Protein AF-A0A5Z8HUY5-F1 (afdb_monomer)

Foldseek 3Di:
DDDLVVLQVLCVQLPHDRDDPVLVVVVVVCVVVVDDSLVSNLVVCVVVVVVSSNVSSVVVVD

Sequence (62 aa):
MMTFKSIDTVLLFVAADKLSQREWDWIKLMKPMAPPLVMVVSAILEHRHDTAALTRLQGIGR

Secondary structure (DSSP, 8-state):
---HHHHHHHHHHTTPPPPPHHHHHHHHHHGGG---HHHHHHHHHHHTT-HHHHHHHHHTT-

Radius of gyration: 10.82 Å; Cα contacts (8 Å, |Δi|>4): 42; chains: 1; bounding box: 20×18×28 Å

Mean predicted aligned error: 3.61 Å

Organism: Salmonella enterica (NCBI:txid28901)

Solvent-accessible surface area (backbone atoms only — not comparable to full-atom values): 3736 Å² total; per-residue (Å²): 129,96,42,74,67,57,53,34,51,53,29,51,74,34,73,40,74,70,77,49,70,68,60,49,58,53,50,59,74,45,50,90,71,64,66,58,66,68,59,54,53,45,53,52,28,60,75,67,66,37,61,68,32,46,53,45,54,61,57,74,78,112

pLDDT: mean 89.35, std 7.75, range [53.72, 95.38]

Structure (mmCIF, N/CA/C/O backbone):
data_AF-A0A5Z8HUY5-F1
#
_entry.id   AF-A0A5Z8HUY5-F1
#
loop_
_atom_site.group_PDB
_atom_site.id
_atom_site.type_symbol
_atom_site.label_atom_id
_atom_site.label_alt_id
_atom_site.label_comp_id
_atom_site.label_asym_id
_atom_site.label_entity_id
_atom_site.label_seq_id
_atom_site.pdbx_PDB_ins_code
_atom_site.Cartn_x
_atom_site.Cartn_y
_atom_site.Cartn_z
_atom_site.occupancy
_atom_site.B_iso_or_equiv
_atom_site.auth_seq_id
_atom_site.auth_comp_id
_atom_site.auth_asym_id
_atom_site.auth_atom_id
_atom_site.pdbx_PDB_model_num
ATOM 1 N N . MET A 1 1 ? -10.721 -7.964 5.256 1.00 65.31 1 MET A N 1
ATOM 2 C CA . MET A 1 1 ? -10.244 -7.112 6.370 1.00 65.31 1 MET A CA 1
ATOM 3 C C . MET A 1 1 ? -8.901 -6.511 5.990 1.00 65.31 1 MET A C 1
ATOM 5 O O . MET A 1 1 ? -8.055 -7.243 5.493 1.00 65.31 1 MET A O 1
ATOM 9 N N . MET A 1 2 ? -8.722 -5.203 6.177 1.00 81.06 2 MET A N 1
ATOM 10 C CA . MET A 1 2 ? -7.498 -4.490 5.806 1.00 81.06 2 MET A CA 1
ATOM 11 C C . MET A 1 2 ? -6.359 -4.821 6.785 1.00 81.06 2 MET A C 1
ATOM 13 O O . MET A 1 2 ? -6.342 -4.363 7.925 1.00 81.06 2 MET A O 1
ATOM 17 N N . THR A 1 3 ? -5.434 -5.673 6.349 1.00 85.50 3 THR A N 1
ATOM 18 C CA . THR A 1 3 ? -4.284 -6.165 7.125 1.00 85.50 3 THR A CA 1
ATOM 19 C C . THR A 1 3 ? -2.980 -5.933 6.364 1.00 85.50 3 THR A C 1
ATOM 21 O O . THR A 1 3 ? -2.992 -5.903 5.132 1.00 85.50 3 THR A O 1
ATOM 24 N N . PHE A 1 4 ? -1.854 -5.843 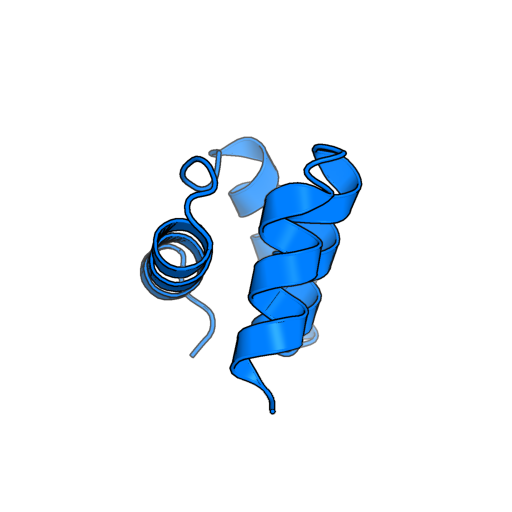7.081 1.00 86.38 4 PHE A N 1
ATOM 25 C CA . PHE A 1 4 ? -0.512 -5.753 6.485 1.00 86.38 4 PHE A CA 1
ATOM 26 C C . PHE A 1 4 ? -0.317 -6.811 5.388 1.00 86.38 4 PHE A C 1
ATOM 28 O O . 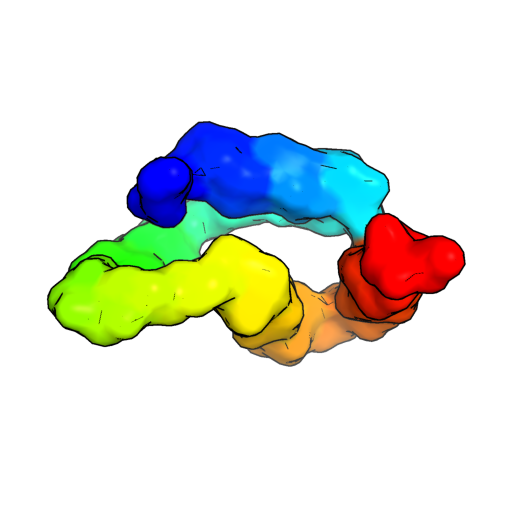PHE A 1 4 ? 0.006 -6.492 4.249 1.00 86.38 4 PHE A O 1
ATOM 35 N N . LYS A 1 5 ? -0.684 -8.062 5.698 1.00 89.31 5 LYS A N 1
ATOM 36 C CA . LYS A 1 5 ? -0.602 -9.199 4.774 1.00 89.31 5 LYS A CA 1
ATOM 37 C C . LYS A 1 5 ? -1.451 -9.017 3.514 1.00 89.31 5 LYS A C 1
ATOM 39 O O . LYS A 1 5 ? -0.995 -9.345 2.424 1.00 89.31 5 LYS A O 1
ATOM 44 N N . SER A 1 6 ? -2.681 -8.512 3.640 1.00 90.44 6 SER A N 1
ATOM 45 C CA . SER A 1 6 ? -3.539 -8.283 2.468 1.00 90.44 6 SER A CA 1
ATOM 46 C C . SER A 1 6 ? -3.010 -7.173 1.557 1.00 90.44 6 SER A C 1
ATOM 48 O O . SER A 1 6 ? -3.126 -7.300 0.346 1.00 90.44 6 SER A O 1
ATOM 50 N N . ILE A 1 7 ? -2.394 -6.127 2.118 1.00 91.31 7 ILE A N 1
ATOM 51 C CA . ILE A 1 7 ? -1.802 -5.028 1.339 1.00 91.31 7 ILE A CA 1
ATOM 52 C C . ILE A 1 7 ? -0.555 -5.523 0.607 1.00 91.31 7 ILE A C 1
ATOM 54 O O . ILE A 1 7 ? -0.462 -5.359 -0.605 1.00 91.31 7 ILE A O 1
ATOM 58 N N . ASP A 1 8 ? 0.335 -6.223 1.314 1.00 92.81 8 ASP A N 1
ATOM 59 C CA . ASP A 1 8 ? 1.519 -6.858 0.723 1.00 92.81 8 ASP A CA 1
ATOM 60 C C . ASP A 1 8 ? 1.166 -7.810 -0.417 1.00 92.81 8 ASP A C 1
ATOM 62 O O . ASP A 1 8 ? 1.854 -7.854 -1.431 1.00 92.81 8 ASP A O 1
ATOM 66 N N . THR A 1 9 ? 0.080 -8.568 -0.263 1.00 92.94 9 THR A N 1
ATOM 67 C CA . THR A 1 9 ? -0.374 -9.497 -1.301 1.00 92.94 9 THR A CA 1
ATOM 68 C C . THR A 1 9 ? -0.757 -8.745 -2.575 1.00 92.94 9 THR A C 1
ATOM 70 O O . THR A 1 9 ? -0.359 -9.151 -3.661 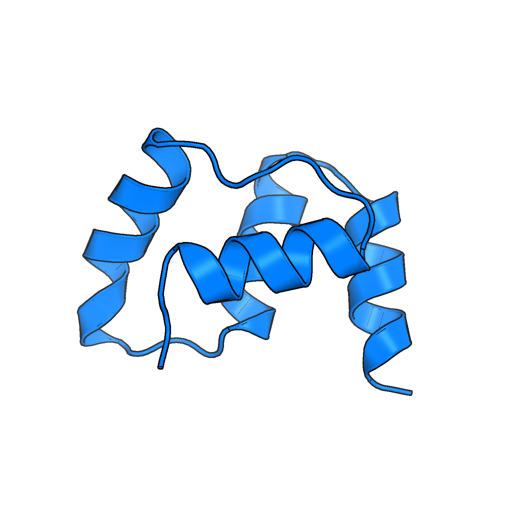1.00 92.94 9 THR A O 1
ATOM 73 N N . VAL A 1 10 ? -1.491 -7.632 -2.463 1.00 92.19 10 VAL A N 1
ATOM 74 C CA . VAL A 1 10 ? -1.876 -6.832 -3.637 1.00 92.19 10 VAL A CA 1
ATOM 75 C C . VAL A 1 10 ? -0.666 -6.126 -4.250 1.00 92.19 10 VAL A C 1
ATOM 77 O O . VAL A 1 10 ? -0.537 -6.133 -5.470 1.00 92.19 10 VAL A O 1
ATOM 80 N N . LEU A 1 11 ? 0.247 -5.584 -3.435 1.00 93.62 11 LEU A N 1
ATOM 81 C CA . LEU A 1 11 ? 1.506 -4.999 -3.918 1.00 93.62 11 LEU A CA 1
ATOM 82 C C . LEU A 1 11 ? 2.334 -6.027 -4.703 1.00 93.62 11 LEU A C 1
ATOM 84 O O . LEU A 1 11 ? 2.819 -5.729 -5.792 1.00 93.62 11 LEU A O 1
ATOM 88 N N . LEU A 1 12 ? 2.404 -7.268 -4.212 1.00 93.75 12 LEU A N 1
ATOM 89 C CA . LEU A 1 12 ? 3.067 -8.365 -4.912 1.00 93.75 12 LEU A CA 1
ATOM 90 C C . LEU A 1 12 ? 2.400 -8.681 -6.260 1.00 93.75 12 LEU A C 1
ATOM 92 O O . LEU A 1 12 ? 3.104 -8.888 -7.246 1.00 93.75 12 LEU A O 1
ATOM 96 N N . PHE A 1 13 ? 1.063 -8.680 -6.335 1.00 93.31 13 PHE A N 1
ATOM 97 C CA . PHE A 1 13 ? 0.331 -8.922 -7.588 1.00 93.31 13 PHE A CA 1
ATOM 98 C C . PHE A 1 13 ? 0.624 -7.880 -8.672 1.00 93.31 13 PHE A C 1
ATOM 100 O O . PHE A 1 13 ? 0.628 -8.214 -9.855 1.00 93.31 13 PHE A O 1
ATOM 107 N N . VAL A 1 14 ? 0.898 -6.634 -8.286 1.00 94.25 14 VAL A N 1
ATOM 108 C CA . VAL A 1 14 ? 1.275 -5.565 -9.227 1.00 94.25 14 VAL A CA 1
ATOM 109 C C . VAL A 1 14 ? 2.790 -5.447 -9.427 1.00 94.25 14 VAL A C 1
ATOM 111 O O . VAL A 1 14 ? 3.253 -4.560 -10.149 1.00 94.25 14 VAL A O 1
ATOM 114 N N . ALA A 1 15 ? 3.554 -6.378 -8.844 1.00 93.94 15 ALA A N 1
ATOM 115 C CA . ALA A 1 15 ? 5.013 -6.406 -8.824 1.00 93.94 15 ALA A CA 1
ATOM 116 C C . ALA A 1 15 ? 5.633 -5.097 -8.298 1.00 93.94 15 ALA A C 1
ATOM 118 O O . ALA A 1 15 ? 6.620 -4.609 -8.846 1.00 93.94 15 ALA A O 1
ATOM 119 N N . ALA A 1 16 ? 5.032 -4.551 -7.239 1.00 94.25 16 ALA A N 1
ATOM 120 C CA . ALA A 1 16 ? 5.584 -3.469 -6.435 1.00 94.25 16 ALA A CA 1
ATOM 121 C C . ALA A 1 16 ? 6.317 -4.022 -5.206 1.00 94.25 16 ALA A C 1
ATOM 123 O O . ALA A 1 16 ? 6.061 -5.142 -4.750 1.00 94.25 16 ALA A O 1
ATOM 124 N N . ASP A 1 17 ? 7.196 -3.203 -4.630 1.00 94.25 17 ASP A N 1
ATOM 125 C CA . ASP A 1 17 ? 7.853 -3.519 -3.365 1.00 94.25 17 ASP A CA 1
ATOM 126 C C . ASP A 1 17 ? 6.852 -3.725 -2.223 1.00 94.25 17 ASP A C 1
ATOM 128 O O . ASP A 1 17 ? 5.756 -3.152 -2.202 1.00 94.25 17 ASP A O 1
ATOM 132 N N . LYS A 1 18 ? 7.261 -4.508 -1.221 1.00 92.50 18 LYS A N 1
ATOM 133 C CA . LYS A 1 18 ? 6.466 -4.740 -0.007 1.00 92.50 18 LYS A CA 1
ATOM 134 C C . LYS A 1 18 ? 6.150 -3.438 0.723 1.00 92.50 18 LYS A C 1
ATOM 136 O O . LYS A 1 18 ? 6.830 -2.421 0.564 1.00 92.50 18 LYS A O 1
ATOM 141 N N . LEU A 1 19 ? 5.113 -3.470 1.548 1.00 93.00 19 LEU A N 1
ATOM 142 C CA . LEU A 1 19 ? 4.733 -2.345 2.382 1.00 93.00 19 LEU A CA 1
ATOM 143 C C . LEU A 1 19 ? 5.843 -2.037 3.392 1.00 93.00 19 LEU A C 1
ATOM 145 O O . LEU A 1 19 ? 6.310 -2.917 4.118 1.00 93.00 19 LEU A O 1
ATOM 149 N N . SER A 1 20 ? 6.258 -0.776 3.469 1.00 91.56 20 SER A N 1
ATOM 150 C CA . SER A 1 20 ? 7.199 -0.340 4.495 1.00 91.56 20 SER A CA 1
ATOM 151 C C . SER A 1 20 ? 6.497 -0.162 5.843 1.00 91.56 20 SER A C 1
ATOM 153 O O . SER A 1 20 ? 5.294 0.099 5.929 1.00 91.56 20 SER A O 1
ATOM 155 N N . GLN A 1 21 ? 7.273 -0.226 6.926 1.00 89.69 21 GLN A N 1
ATOM 156 C CA . GLN A 1 21 ? 6.758 0.016 8.274 1.00 89.69 21 GLN A CA 1
ATOM 157 C C . GLN A 1 21 ? 6.140 1.419 8.416 1.00 89.69 21 GLN A C 1
ATOM 159 O O . GLN A 1 21 ? 5.103 1.569 9.055 1.00 89.69 21 GLN A O 1
ATOM 164 N N . ARG A 1 22 ? 6.728 2.435 7.768 1.00 91.81 22 ARG A N 1
ATOM 165 C CA . ARG A 1 22 ? 6.225 3.816 7.801 1.00 91.81 22 ARG A CA 1
ATOM 166 C C . ARG A 1 22 ? 4.852 3.934 7.144 1.00 91.81 22 ARG A C 1
ATOM 168 O O . ARG A 1 22 ? 3.956 4.548 7.714 1.00 91.81 22 ARG A O 1
ATOM 175 N N . GLU A 1 23 ? 4.678 3.337 5.970 1.00 92.56 23 GLU A N 1
ATOM 176 C CA . GLU A 1 23 ? 3.384 3.330 5.279 1.00 92.56 23 GLU A CA 1
ATOM 177 C C . GLU A 1 23 ? 2.339 2.551 6.078 1.00 92.56 23 GLU A C 1
ATOM 179 O O . GLU A 1 23 ? 1.186 2.967 6.175 1.00 92.56 23 GLU A O 1
ATOM 184 N N . TRP A 1 24 ? 2.747 1.457 6.725 1.00 90.9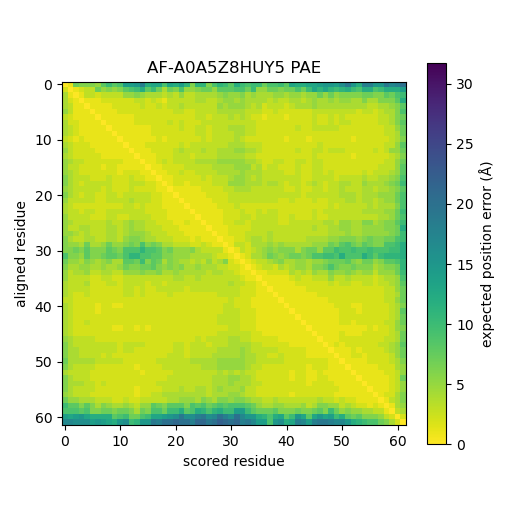4 24 TRP A N 1
ATOM 185 C CA . TRP A 1 24 ? 1.868 0.720 7.623 1.00 90.94 24 TRP A CA 1
ATOM 186 C C . TRP A 1 24 ? 1.425 1.541 8.834 1.00 90.94 24 TRP A C 1
ATOM 188 O O . TRP A 1 24 ? 0.251 1.506 9.201 1.00 90.94 24 TRP A O 1
ATOM 198 N N . ASP A 1 25 ? 2.329 2.301 9.446 1.00 91.81 25 ASP A N 1
ATOM 199 C CA . ASP A 1 25 ? 1.980 3.160 10.575 1.00 91.81 25 ASP A CA 1
ATOM 200 C C . ASP A 1 25 ? 1.027 4.290 10.157 1.00 91.81 25 ASP A C 1
ATOM 202 O O . ASP A 1 25 ? 0.086 4.587 10.891 1.00 91.81 25 ASP A O 1
ATOM 206 N N . TRP A 1 26 ? 1.164 4.831 8.942 1.00 89.31 26 TRP A N 1
ATOM 207 C CA . TRP A 1 26 ? 0.184 5.762 8.363 1.00 89.31 26 TRP A CA 1
ATOM 208 C C . TRP A 1 26 ? -1.185 5.106 8.142 1.00 89.31 26 TRP A C 1
ATOM 210 O O . TRP A 1 26 ? -2.219 5.658 8.515 1.00 89.31 26 TRP A O 1
ATOM 220 N N . ILE A 1 27 ? -1.209 3.889 7.599 1.00 88.88 27 ILE A N 1
ATOM 221 C CA . ILE A 1 27 ? -2.439 3.115 7.388 1.00 88.88 27 ILE A CA 1
ATOM 222 C C . ILE A 1 27 ? -3.175 2.832 8.701 1.00 88.88 27 ILE A C 1
ATOM 224 O O . ILE A 1 27 ? -4.408 2.868 8.735 1.00 88.88 27 ILE A O 1
ATOM 228 N N . LYS A 1 28 ? -2.453 2.574 9.800 1.00 87.06 28 LYS A N 1
ATOM 229 C CA . LYS A 1 28 ? -3.078 2.367 11.117 1.00 87.06 28 LYS A CA 1
ATOM 230 C C . LYS A 1 28 ? -3.893 3.576 11.563 1.00 87.06 28 LYS A C 1
ATOM 232 O O . LYS A 1 28 ? -4.941 3.378 12.173 1.00 87.06 28 LYS A O 1
ATOM 237 N N . LEU A 1 29 ? -3.454 4.792 11.234 1.00 88.12 29 LEU A N 1
ATOM 238 C CA . LEU A 1 29 ? -4.198 6.018 11.539 1.00 88.12 29 LEU A CA 1
ATOM 239 C C . LEU A 1 29 ? -5.517 6.093 10.757 1.00 88.12 29 LEU A C 1
ATOM 241 O O . LEU A 1 29 ? -6.507 6.608 11.265 1.00 88.12 29 LEU A O 1
ATOM 245 N N . MET A 1 30 ? -5.558 5.508 9.558 1.00 82.06 30 MET A N 1
ATOM 246 C CA . MET A 1 30 ? -6.738 5.471 8.686 1.00 82.06 30 MET A CA 1
ATOM 247 C C . MET A 1 30 ? -7.702 4.317 9.000 1.00 82.06 30 MET A C 1
ATOM 249 O O . MET A 1 30 ? -8.814 4.284 8.472 1.00 82.06 30 MET A O 1
ATOM 253 N N . LYS A 1 31 ? -7.320 3.378 9.878 1.00 77.69 31 LYS A N 1
ATOM 254 C CA . LYS A 1 31 ? -8.126 2.203 10.254 1.00 77.69 31 LYS A CA 1
ATOM 255 C C . LYS A 1 31 ? -9.577 2.524 10.669 1.00 77.69 31 LYS A C 1
ATOM 257 O O . LYS A 1 31 ? -10.446 1.745 10.278 1.00 77.69 31 LYS A O 1
ATOM 262 N N . PRO A 1 32 ? -9.885 3.623 11.394 1.00 83.00 32 PRO A N 1
ATOM 263 C CA . PRO A 1 32 ? -11.264 3.962 11.761 1.00 83.00 32 PRO A CA 1
ATOM 264 C C . PRO A 1 32 ? -12.177 4.221 10.558 1.00 83.00 32 PRO A C 1
ATOM 266 O O . PRO A 1 32 ? -13.373 3.969 10.640 1.00 83.00 32 PRO A O 1
ATOM 269 N N . MET A 1 33 ? -11.616 4.682 9.437 1.00 87.06 33 MET A N 1
ATOM 270 C CA . MET A 1 33 ? -12.366 4.970 8.211 1.00 87.06 33 MET A CA 1
ATOM 271 C C . MET A 1 33 ? -12.642 3.714 7.375 1.00 87.06 33 MET A C 1
ATOM 273 O O . MET A 1 33 ? -13.370 3.792 6.391 1.00 87.06 33 MET A O 1
ATOM 277 N N . ALA A 1 34 ? -12.040 2.572 7.739 1.00 84.62 34 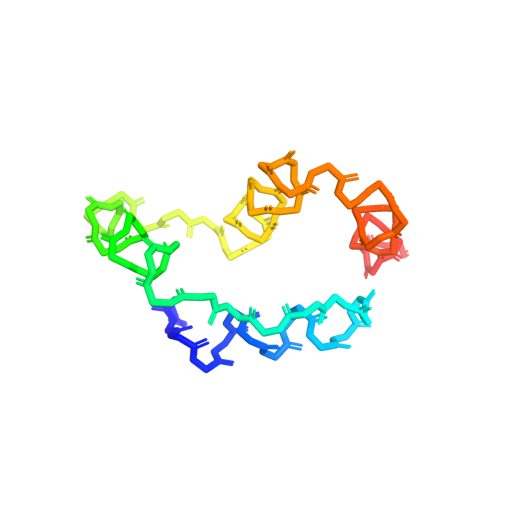ALA A N 1
ATOM 278 C CA . ALA A 1 34 ? -12.116 1.306 7.008 1.00 84.62 34 ALA A CA 1
ATOM 279 C C . ALA A 1 34 ? -12.010 1.473 5.473 1.00 84.62 34 ALA A C 1
ATOM 281 O O . ALA A 1 34 ? -12.864 0.964 4.740 1.00 84.62 34 ALA A O 1
ATOM 282 N N . PRO A 1 35 ? -10.983 2.190 4.969 1.00 86.81 35 PRO A N 1
ATOM 283 C CA . PRO A 1 35 ? -10.893 2.498 3.552 1.00 86.81 35 PRO A CA 1
ATOM 284 C C . PRO A 1 35 ? -10.796 1.223 2.697 1.00 86.81 35 PRO A C 1
ATOM 286 O O . PRO A 1 35 ? -10.215 0.221 3.136 1.00 86.81 35 PRO A O 1
ATOM 289 N N . PRO A 1 36 ? -11.304 1.249 1.452 1.00 89.44 36 PRO A N 1
ATOM 290 C CA . PRO A 1 36 ? -11.138 0.141 0.522 1.00 89.44 36 PRO A CA 1
ATOM 291 C C . PRO A 1 36 ? -9.659 -0.183 0.286 1.00 89.44 36 PRO A C 1
ATOM 293 O O . PRO A 1 36 ? -8.831 0.713 0.109 1.00 89.44 36 PRO A O 1
ATOM 296 N N . LEU A 1 37 ? -9.332 -1.477 0.213 1.00 89.00 37 LEU A N 1
ATOM 297 C CA . LEU A 1 37 ? -7.953 -1.947 0.036 1.00 89.00 37 LEU A CA 1
ATOM 298 C C . LEU A 1 37 ? -7.302 -1.371 -1.232 1.00 89.00 37 LEU A C 1
ATOM 300 O O . LEU A 1 37 ? -6.156 -0.939 -1.187 1.00 89.00 37 LEU A O 1
ATOM 304 N N . VAL A 1 38 ? -8.051 -1.313 -2.336 1.00 90.62 38 VAL A N 1
ATOM 305 C CA . VAL A 1 38 ? -7.576 -0.778 -3.624 1.00 90.62 38 VAL A CA 1
ATOM 306 C C . VAL A 1 38 ? -7.196 0.698 -3.518 1.00 90.62 38 VAL A C 1
ATOM 308 O O . VAL A 1 38 ? -6.176 1.100 -4.070 1.00 90.62 38 VAL A O 1
ATOM 311 N N . MET A 1 39 ? -7.963 1.496 -2.769 1.00 91.06 39 MET A N 1
ATOM 312 C CA . MET A 1 39 ? -7.665 2.917 -2.568 1.00 91.06 39 MET A CA 1
ATOM 313 C C . MET A 1 39 ? -6.354 3.097 -1.801 1.00 91.06 39 MET A C 1
ATOM 315 O O . MET A 1 39 ? -5.537 3.940 -2.151 1.00 91.06 39 MET A O 1
ATOM 319 N N . VAL A 1 40 ? -6.122 2.264 -0.787 1.00 91.19 40 VAL A N 1
ATOM 320 C CA . VAL A 1 40 ? -4.897 2.330 0.016 1.00 91.19 40 VAL A CA 1
ATOM 321 C C . VAL A 1 40 ? -3.680 1.908 -0.794 1.00 91.19 40 VAL A C 1
ATOM 323 O O . VAL A 1 40 ? -2.659 2.585 -0.746 1.00 91.19 40 VAL A O 1
ATOM 326 N N . VAL A 1 41 ? -3.784 0.813 -1.550 1.00 93.25 41 VAL A N 1
ATOM 327 C CA . VAL A 1 41 ? -2.695 0.372 -2.431 1.00 93.25 41 VAL A CA 1
ATOM 328 C C . VAL A 1 41 ? -2.410 1.444 -3.482 1.00 93.25 41 VAL A C 1
ATOM 330 O O . VAL A 1 41 ? -1.249 1.768 -3.695 1.00 93.25 41 VAL A O 1
ATOM 333 N N . SER A 1 42 ? -3.442 2.061 -4.065 1.00 93.50 42 SER A N 1
ATOM 334 C CA . SER A 1 42 ? -3.268 3.173 -5.012 1.00 93.50 42 SER A CA 1
ATOM 335 C C . SER A 1 42 ? -2.505 4.334 -4.371 1.00 93.50 42 SER A C 1
ATOM 337 O O . SER A 1 42 ? -1.482 4.739 -4.905 1.00 93.50 42 SER A O 1
ATOM 339 N N . ALA A 1 43 ? -2.914 4.783 -3.180 1.00 92.56 43 ALA A N 1
ATOM 340 C CA . ALA A 1 43 ? -2.256 5.881 -2.470 1.00 92.56 43 ALA A CA 1
ATOM 341 C C . ALA A 1 43 ? -0.786 5.581 -2.113 1.00 92.56 43 ALA A C 1
ATOM 343 O O . ALA A 1 43 ? 0.063 6.469 -2.173 1.00 92.56 43 ALA A O 1
ATOM 344 N N . ILE A 1 44 ? -0.462 4.330 -1.764 1.00 93.88 44 ILE A N 1
ATOM 345 C CA . ILE A 1 44 ? 0.926 3.894 -1.544 1.00 93.88 44 ILE A CA 1
ATOM 346 C C . ILE A 1 44 ? 1.736 4.021 -2.837 1.00 93.88 44 ILE A C 1
ATOM 348 O O . ILE A 1 44 ? 2.831 4.577 -2.830 1.00 93.88 44 ILE A O 1
ATOM 352 N N . LEU A 1 45 ? 1.208 3.513 -3.951 1.00 95.00 45 LEU A N 1
ATOM 353 C CA . LEU A 1 45 ? 1.903 3.544 -5.239 1.00 95.00 45 LEU A CA 1
ATOM 354 C C . LEU A 1 45 ? 2.059 4.976 -5.766 1.00 95.00 45 LEU A C 1
ATOM 356 O O . LEU A 1 45 ? 3.120 5.316 -6.285 1.00 95.00 45 LEU A O 1
ATOM 360 N N . GLU A 1 46 ? 1.056 5.832 -5.564 1.00 94.88 46 GLU A N 1
ATOM 361 C CA . GLU A 1 46 ? 1.132 7.270 -5.844 1.00 94.88 46 GLU A CA 1
ATOM 362 C C . GLU A 1 46 ? 2.231 7.940 -5.017 1.00 94.88 46 GLU A C 1
ATOM 364 O O . GLU A 1 46 ? 3.060 8.659 -5.573 1.00 94.88 46 GLU A O 1
ATOM 369 N N . HIS A 1 47 ? 2.294 7.657 -3.710 1.00 94.06 47 HIS A N 1
ATOM 370 C CA . HIS A 1 47 ? 3.334 8.187 -2.824 1.00 94.06 47 HIS A CA 1
ATOM 371 C C . HIS A 1 47 ? 4.746 7.745 -3.238 1.00 94.06 47 HIS A C 1
ATOM 373 O O . HIS A 1 47 ? 5.703 8.503 -3.093 1.00 94.06 47 HIS A O 1
ATOM 379 N N . ARG A 1 48 ? 4.874 6.529 -3.778 1.00 94.44 48 ARG A N 1
ATOM 380 C CA . ARG A 1 48 ? 6.131 5.972 -4.300 1.00 94.44 48 ARG A CA 1
ATOM 381 C C . ARG A 1 48 ? 6.465 6.426 -5.722 1.00 94.44 48 ARG A C 1
ATOM 383 O O . ARG A 1 48 ? 7.549 6.112 -6.202 1.00 94.44 48 ARG A O 1
ATOM 390 N N . HIS A 1 49 ? 5.554 7.124 -6.402 1.00 95.00 49 HIS A N 1
ATOM 391 C CA . HIS A 1 49 ? 5.629 7.415 -7.837 1.00 95.00 49 HIS A CA 1
ATOM 392 C C . HIS A 1 49 ? 5.751 6.158 -8.730 1.00 95.00 49 HIS A C 1
ATOM 394 O O . HIS A 1 49 ? 6.269 6.227 -9.847 1.00 95.00 49 HIS A O 1
ATOM 400 N N . ASP A 1 50 ? 5.238 5.008 -8.275 1.00 95.12 50 ASP A N 1
ATOM 401 C CA . ASP A 1 50 ? 5.271 3.740 -9.017 1.00 95.12 50 ASP A CA 1
ATOM 402 C C . ASP A 1 50 ? 4.091 3.643 -9.998 1.00 95.12 50 ASP A C 1
ATOM 404 O O . ASP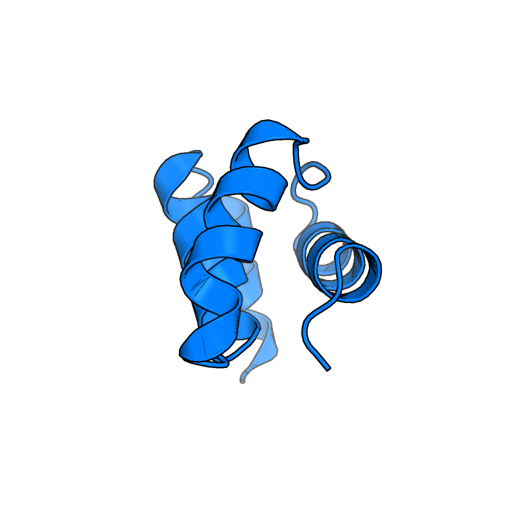 A 1 50 ? 3.074 2.977 -9.781 1.00 95.12 50 ASP A O 1
ATOM 408 N N . THR A 1 51 ? 4.232 4.364 -11.108 1.00 94.31 51 THR A N 1
ATOM 409 C CA . THR A 1 51 ? 3.217 4.451 -12.170 1.00 94.31 51 THR A CA 1
ATOM 410 C C . THR A 1 51 ? 2.985 3.120 -12.893 1.00 94.31 51 THR A C 1
ATOM 412 O O . THR A 1 51 ? 1.873 2.856 -13.366 1.00 94.31 51 THR A O 1
ATOM 415 N N . ALA A 1 52 ? 3.997 2.248 -12.949 1.00 95.38 52 ALA A N 1
ATOM 416 C CA . ALA A 1 52 ? 3.900 0.940 -13.587 1.00 95.38 52 ALA A CA 1
ATOM 417 C C . ALA A 1 52 ? 3.012 -0.008 -12.771 1.00 95.38 52 ALA A C 1
ATOM 419 O O . ALA A 1 52 ? 2.085 -0.615 -13.317 1.00 95.38 52 ALA A O 1
ATOM 420 N N . ALA A 1 53 ? 3.244 -0.099 -11.460 1.00 94.81 53 ALA A N 1
ATOM 421 C CA . ALA A 1 53 ? 2.390 -0.867 -10.565 1.00 94.81 53 ALA A CA 1
ATOM 422 C C . ALA A 1 53 ? 0.972 -0.286 -10.485 1.00 94.81 53 ALA A C 1
ATOM 424 O O . ALA A 1 53 ? 0.003 -1.044 -10.450 1.00 94.81 53 ALA A O 1
ATOM 425 N N . LEU A 1 54 ? 0.826 1.042 -10.525 1.00 95.19 54 LEU A N 1
ATOM 426 C CA . LEU A 1 54 ? -0.482 1.701 -10.516 1.00 95.19 54 LEU A CA 1
ATOM 427 C C . LEU A 1 54 ? -1.302 1.368 -11.774 1.00 95.19 54 LEU A C 1
ATOM 429 O O . LEU A 1 54 ? -2.487 1.050 -11.677 1.00 95.19 54 LEU A O 1
ATOM 433 N N . THR A 1 55 ? -0.655 1.327 -12.942 1.00 94.56 55 THR A N 1
ATOM 434 C CA . THR A 1 55 ? -1.283 0.882 -14.199 1.00 94.56 55 THR A CA 1
ATOM 435 C C . THR A 1 55 ? -1.724 -0.583 -14.116 1.00 94.56 55 THR A C 1
ATOM 437 O O . THR A 1 55 ? -2.829 -0.934 -14.531 1.00 94.56 55 THR A O 1
ATOM 440 N N . ARG A 1 56 ? -0.889 -1.455 -13.536 1.00 94.50 56 ARG A N 1
ATOM 441 C CA . ARG A 1 56 ? -1.236 -2.871 -13.322 1.00 94.50 56 ARG A CA 1
ATOM 442 C C . ARG A 1 56 ? -2.404 -3.026 -12.352 1.00 94.50 56 ARG A C 1
ATOM 444 O O . ARG A 1 56 ? -3.291 -3.830 -12.616 1.00 94.50 56 ARG A O 1
ATOM 451 N N . LEU A 1 57 ? -2.441 -2.234 -11.279 1.00 93.56 57 LEU A N 1
ATOM 452 C CA . LEU A 1 57 ? -3.535 -2.233 -10.307 1.00 93.56 57 LEU A CA 1
ATOM 453 C C . LEU A 1 57 ? -4.877 -1.896 -10.969 1.00 93.56 57 LEU A C 1
ATOM 455 O O . LEU A 1 57 ? -5.869 -2.573 -10.716 1.00 93.56 57 LEU A O 1
ATOM 459 N N . GLN A 1 58 ? -4.894 -0.891 -11.848 1.00 89.25 58 GLN A N 1
ATOM 460 C CA . GLN A 1 58 ? -6.079 -0.514 -12.626 1.00 89.25 58 GLN A CA 1
ATOM 461 C C . GLN A 1 58 ? -6.499 -1.614 -13.615 1.00 89.25 58 GLN A C 1
ATOM 463 O O . GLN A 1 58 ? -7.689 -1.807 -13.853 1.00 89.25 58 GLN A O 1
ATOM 468 N N . GLY A 1 59 ? -5.535 -2.366 -14.156 1.00 85.94 59 GLY A 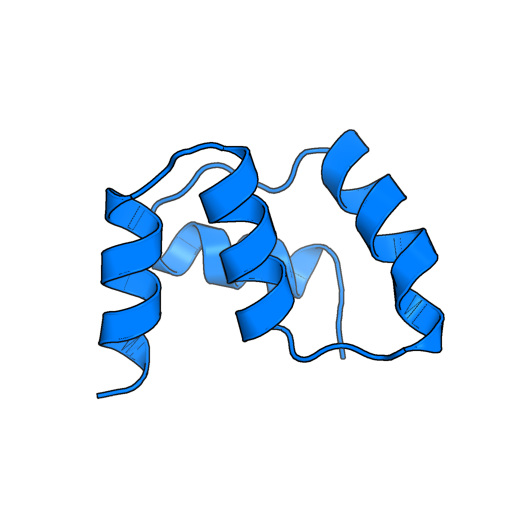N 1
ATOM 469 C CA . GLY A 1 59 ? -5.783 -3.490 -15.061 1.00 85.94 59 GLY A CA 1
ATOM 470 C C . GLY A 1 59 ? -6.405 -4.728 -14.404 1.00 85.94 59 GLY A C 1
ATOM 471 O O . GLY A 1 59 ? -7.071 -5.488 -15.097 1.00 85.94 59 GLY A O 1
ATOM 472 N N . ILE A 1 60 ? -6.246 -4.924 -13.087 1.00 79.69 60 ILE A N 1
ATOM 473 C CA . ILE A 1 60 ? -6.831 -6.064 -12.345 1.00 79.69 60 ILE A CA 1
ATOM 474 C C . ILE A 1 60 ? -8.371 -5.977 -12.271 1.00 79.69 60 ILE A C 1
ATOM 476 O O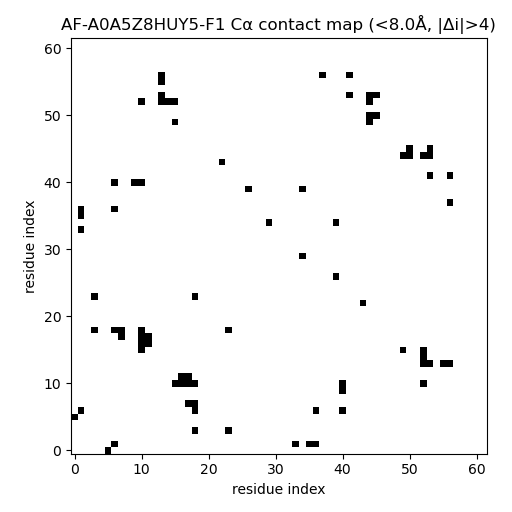 . ILE A 1 60 ? -9.035 -6.982 -12.035 1.00 79.69 60 ILE A O 1
ATOM 480 N N . GLY A 1 61 ? -8.949 -4.788 -12.473 1.00 62.44 61 GLY A N 1
ATOM 481 C CA . GLY A 1 61 ? -10.396 -4.548 -12.409 1.00 62.44 61 GLY A CA 1
ATOM 482 C C . GLY A 1 61 ? -11.141 -4.596 -13.747 1.00 62.44 61 GLY A C 1
ATOM 483 O O . GLY A 1 61 ? -12.306 -4.198 -13.774 1.00 62.44 61 GLY A O 1
ATOM 484 N N . ARG A 1 62 ? -10.488 -5.010 -14.840 1.00 53.72 62 ARG A N 1
ATOM 485 C CA . ARG A 1 62 ? -11.089 -5.134 -16.178 1.00 53.72 62 ARG A CA 1
ATOM 486 C C . ARG A 1 62 ? -11.438 -6.581 -16.49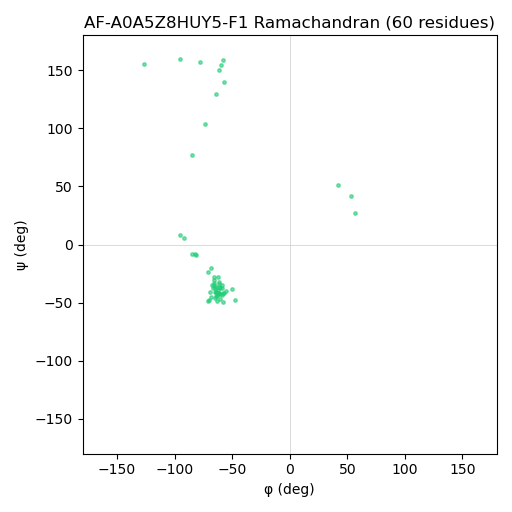5 1.00 53.72 62 ARG A C 1
ATOM 488 O O . ARG A 1 62 ? -12.505 -6.775 -17.114 1.00 53.72 62 ARG A O 1
#